Protein AF-C1MSU2-F1 (afdb_monomer)

Radius of gyration: 11.77 Å; Cα contacts (8 Å, |Δi|>4): 78; chains: 1; bounding box: 27×17×38 Å

Organism: Micromonas pusilla (strain CCMP1545) (NCBI:txid564608)

Secondary structure (DSSP, 8-state):
-PPPPHHHHHHHHHHHHHHHHTT-HHHHHHHHHHHHHHHHHHH-TTSHHHHHHHHHHHHHHHHHTT--

Structure (mmCIF, N/CA/C/O backbone):
data_AF-C1MSU2-F1
#
_entry.id   AF-C1MSU2-F1
#
loop_
_atom_site.group_PDB
_atom_site.id
_atom_site.type_symbol
_atom_site.label_atom_id
_atom_site.label_alt_id
_atom_site.label_comp_id
_atom_site.label_asym_id
_atom_site.label_entity_id
_atom_site.label_seq_id
_atom_site.pdbx_PDB_ins_code
_atom_site.Cartn_x
_atom_site.Cartn_y
_atom_site.Cartn_z
_atom_site.occupancy
_atom_site.B_iso_or_equiv
_atom_site.auth_seq_id
_atom_site.auth_comp_id
_atom_site.auth_asym_id
_atom_site.auth_atom_id
_atom_site.pdbx_PDB_model_num
ATOM 1 N N . MET A 1 1 ? 1.663 -7.357 23.829 1.00 46.69 1 MET A N 1
ATOM 2 C CA . MET A 1 1 ? 1.632 -7.244 22.358 1.00 46.69 1 MET A CA 1
ATOM 3 C C . MET A 1 1 ? 0.960 -5.929 22.030 1.00 46.69 1 MET A C 1
ATOM 5 O O . MET A 1 1 ? -0.171 -5.735 22.452 1.00 46.69 1 MET A O 1
ATOM 9 N N . THR A 1 2 ? 1.678 -4.999 21.412 1.00 69.06 2 THR A N 1
ATOM 10 C CA . THR A 1 2 ? 1.136 -3.697 21.006 1.00 69.06 2 THR A CA 1
ATOM 11 C C . THR A 1 2 ? 0.239 -3.919 19.793 1.00 69.06 2 THR A C 1
ATOM 13 O O . THR A 1 2 ? 0.689 -4.487 18.800 1.00 69.06 2 THR A O 1
ATOM 16 N N . THR A 1 3 ? -1.035 -3.548 19.887 1.00 74.94 3 THR A N 1
ATOM 17 C CA . THR A 1 3 ? -1.969 -3.630 18.761 1.00 74.94 3 THR A CA 1
ATOM 18 C C . THR A 1 3 ? -1.487 -2.682 17.656 1.00 74.94 3 THR A C 1
ATOM 20 O O . THR A 1 3 ? -1.215 -1.522 17.973 1.00 74.94 3 THR A O 1
ATOM 23 N N . PRO A 1 4 ? -1.356 -3.134 16.395 1.00 83.69 4 PRO A N 1
ATOM 24 C CA . PRO A 1 4 ? -0.992 -2.255 15.288 1.00 83.69 4 PRO A CA 1
ATOM 25 C C . PRO A 1 4 ? -1.981 -1.092 15.165 1.00 83.69 4 PRO A C 1
ATOM 27 O O . PRO A 1 4 ? -3.193 -1.284 15.284 1.00 83.69 4 PRO A O 1
ATOM 30 N N . THR A 1 5 ? -1.461 0.110 14.946 1.00 93.75 5 THR A N 1
ATOM 31 C CA . THR A 1 5 ? -2.229 1.357 14.875 1.00 93.75 5 THR A CA 1
ATOM 32 C C . THR A 1 5 ? -2.425 1.812 13.428 1.00 93.75 5 THR A C 1
ATOM 34 O O . THR A 1 5 ? -1.726 1.365 12.520 1.00 93.75 5 THR A O 1
ATOM 37 N N . GLU A 1 6 ? -3.332 2.766 13.192 1.00 92.50 6 GLU A N 1
ATOM 38 C CA . GLU A 1 6 ? -3.479 3.359 11.851 1.00 92.50 6 GLU A CA 1
ATOM 39 C C . GLU A 1 6 ? -2.201 4.076 11.380 1.00 92.50 6 GLU A C 1
ATOM 41 O O . GLU A 1 6 ? -1.936 4.160 10.180 1.00 92.50 6 GLU A O 1
ATOM 46 N N . ALA A 1 7 ? -1.367 4.558 12.309 1.00 95.69 7 ALA A N 1
ATOM 47 C CA . ALA A 1 7 ? -0.074 5.142 11.970 1.00 95.69 7 ALA A CA 1
ATOM 48 C C . ALA A 1 7 ? 0.883 4.093 11.376 1.00 95.69 7 ALA A C 1
ATOM 50 O O . ALA A 1 7 ? 1.580 4.384 10.401 1.00 95.69 7 ALA A O 1
ATOM 51 N N . ASP A 1 8 ? 0.863 2.863 11.897 1.00 95.56 8 ASP A N 1
ATOM 52 C CA . ASP A 1 8 ? 1.649 1.747 11.359 1.00 95.56 8 ASP A CA 1
ATOM 53 C C . ASP A 1 8 ? 1.158 1.363 9.958 1.00 95.56 8 ASP A C 1
ATOM 55 O O . ASP A 1 8 ? 1.963 1.169 9.045 1.00 95.56 8 ASP A O 1
ATOM 59 N N . ALA A 1 9 ? -0.165 1.325 9.759 1.00 96.06 9 ALA A N 1
ATOM 60 C CA . ALA A 1 9 ? -0.755 1.063 8.450 1.00 96.06 9 ALA A CA 1
ATOM 61 C C . ALA A 1 9 ? -0.399 2.145 7.426 1.00 96.06 9 ALA A C 1
ATOM 63 O O . ALA A 1 9 ? -0.044 1.834 6.291 1.00 96.06 9 ALA A O 1
ATOM 64 N N . THR A 1 10 ? -0.467 3.415 7.829 1.00 96.75 10 THR A N 1
ATOM 65 C CA . THR A 1 10 ? -0.108 4.555 6.976 1.00 96.75 10 THR A CA 1
ATOM 66 C C . THR A 1 10 ? 1.372 4.519 6.608 1.00 96.75 10 THR A C 1
ATOM 68 O O . THR A 1 10 ? 1.713 4.671 5.439 1.00 96.75 10 THR A O 1
ATOM 71 N N . THR A 1 11 ? 2.245 4.225 7.573 1.00 97.88 11 THR A N 1
ATOM 72 C CA . THR A 1 11 ? 3.688 4.094 7.332 1.00 97.88 11 THR A CA 1
ATOM 73 C C . THR A 1 11 ? 3.980 2.979 6.328 1.00 97.88 11 THR A C 1
ATOM 75 O O . THR A 1 11 ? 4.662 3.212 5.331 1.00 97.88 11 THR A O 1
ATOM 78 N N . ALA A 1 12 ? 3.404 1.790 6.532 1.00 97.50 12 ALA A N 1
ATOM 79 C CA . ALA A 1 12 ? 3.558 0.673 5.604 1.00 97.50 12 ALA A CA 1
ATOM 80 C C . ALA A 1 12 ? 2.993 1.002 4.209 1.00 97.50 12 ALA A C 1
ATOM 82 O O . ALA A 1 12 ? 3.608 0.687 3.193 1.00 97.50 12 ALA A O 1
ATOM 83 N N . PHE A 1 13 ? 1.854 1.695 4.137 1.00 98.06 13 PHE A N 1
ATOM 84 C CA . PHE A 1 13 ? 1.258 2.114 2.869 1.00 98.06 13 PHE A CA 1
ATOM 85 C C . PHE A 1 13 ? 2.167 3.075 2.089 1.00 98.06 13 PHE A C 1
ATOM 87 O O . PHE A 1 13 ? 2.364 2.907 0.881 1.00 98.06 13 PHE A O 1
ATOM 94 N N . ASP A 1 14 ? 2.742 4.062 2.775 1.00 98.19 14 ASP A N 1
ATOM 95 C CA . ASP A 1 14 ? 3.640 5.046 2.176 1.00 98.19 14 ASP A CA 1
ATOM 96 C C . ASP A 1 14 ? 4.956 4.413 1.719 1.00 98.19 14 ASP A C 1
ATOM 98 O O . ASP A 1 14 ? 5.446 4.730 0.632 1.00 98.19 14 ASP A O 1
ATOM 102 N N . GLU A 1 15 ? 5.521 3.502 2.517 1.00 98.25 15 GLU A N 1
ATOM 103 C CA . GLU A 1 15 ? 6.687 2.701 2.133 1.00 98.25 15 GLU A CA 1
ATOM 104 C C . GLU A 1 15 ? 6.393 1.877 0.882 1.00 98.25 15 GLU A C 1
ATOM 106 O O . GLU A 1 15 ? 7.125 1.984 -0.099 1.00 98.25 15 GLU A O 1
ATOM 111 N N . GLY A 1 16 ? 5.274 1.152 0.854 1.00 98.19 16 GLY A N 1
ATOM 112 C CA . GLY A 1 16 ? 4.883 0.368 -0.312 1.00 98.19 16 GLY A CA 1
ATOM 113 C C . GLY A 1 16 ? 4.686 1.221 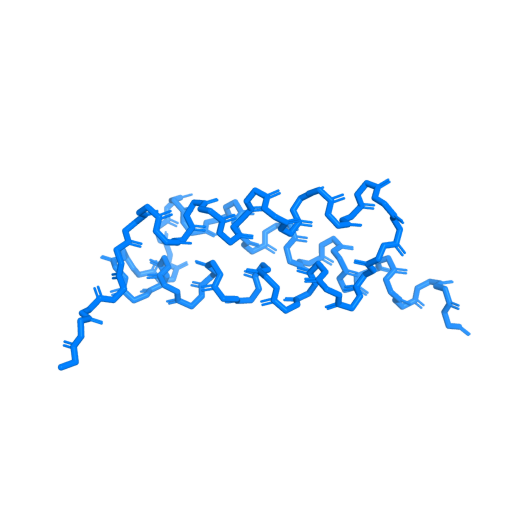-1.569 1.00 98.19 16 GLY A C 1
ATOM 114 O O . GLY A 1 16 ? 5.145 0.864 -2.653 1.00 98.19 16 GLY A O 1
ATOM 115 N N . CYS A 1 17 ? 4.092 2.410 -1.435 1.00 98.06 17 CYS A N 1
ATOM 116 C CA . CYS A 1 17 ? 3.975 3.357 -2.545 1.00 98.06 17 CYS A CA 1
ATOM 117 C C . CY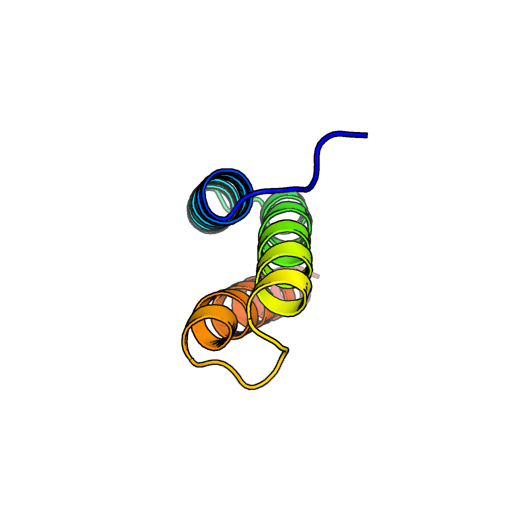S A 1 17 ? 5.332 3.893 -3.027 1.00 98.06 17 CYS A C 1
ATOM 119 O O . CYS A 1 17 ? 5.480 4.174 -4.219 1.00 98.06 17 CYS A O 1
ATOM 121 N N . LYS A 1 18 ? 6.312 4.072 -2.132 1.00 98.38 18 LYS A N 1
ATOM 122 C CA . LYS A 1 18 ? 7.686 4.446 -2.505 1.00 98.38 18 LYS A CA 1
ATOM 123 C C . LYS A 1 18 ? 8.386 3.298 -3.229 1.00 98.38 18 LYS A C 1
ATOM 125 O O . LYS A 1 18 ? 9.018 3.560 -4.246 1.00 98.38 18 LYS A O 1
ATOM 130 N N . SER A 1 19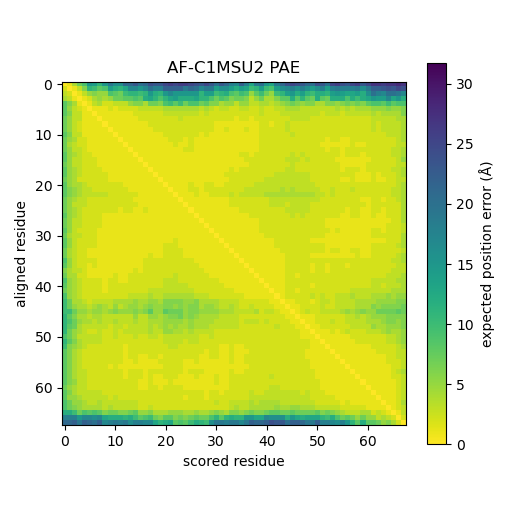 ? 8.210 2.059 -2.778 1.00 97.88 19 SER A N 1
ATOM 131 C CA . SER A 1 19 ? 8.796 0.875 -3.417 1.00 97.88 19 SER A CA 1
ATOM 132 C C . SER A 1 19 ? 8.275 0.660 -4.840 1.00 97.88 19 SER A C 1
ATOM 134 O O . SER A 1 19 ? 9.081 0.440 -5.739 1.00 97.88 19 SER A O 1
ATOM 136 N N . ILE A 1 20 ? 6.974 0.884 -5.098 1.00 96.94 20 ILE A N 1
ATOM 137 C CA . ILE A 1 20 ? 6.432 0.895 -6.476 1.00 96.94 20 ILE A CA 1
ATOM 138 C C . ILE A 1 20 ? 7.198 1.895 -7.355 1.00 96.94 20 ILE A C 1
ATOM 140 O O . ILE A 1 20 ? 7.572 1.575 -8.479 1.00 96.94 20 ILE A O 1
ATOM 144 N N . LYS A 1 21 ? 7.454 3.113 -6.856 1.00 96.81 21 LYS A N 1
ATOM 145 C CA . LYS A 1 21 ? 8.194 4.143 -7.612 1.00 96.81 21 LYS A CA 1
ATOM 146 C C . LYS A 1 21 ? 9.665 3.781 -7.830 1.00 96.81 21 LYS A C 1
ATOM 148 O O . LYS A 1 21 ? 10.261 4.276 -8.779 1.00 96.81 21 LYS A O 1
ATOM 153 N N . ALA A 1 22 ? 10.238 2.961 -6.953 1.00 97.12 22 ALA A N 1
ATOM 154 C CA . ALA A 1 22 ? 11.607 2.465 -7.050 1.00 97.12 22 ALA A CA 1
ATOM 155 C C . ALA A 1 22 ? 11.732 1.186 -7.903 1.00 97.12 22 ALA A C 1
ATOM 157 O O . ALA A 1 22 ? 12.826 0.643 -8.009 1.00 97.12 22 ALA A O 1
ATOM 158 N N . ASN A 1 23 ? 10.633 0.717 -8.506 1.00 95.62 23 ASN A N 1
ATOM 159 C CA . ASN A 1 23 ? 10.533 -0.563 -9.210 1.00 95.62 23 ASN A CA 1
ATOM 160 C C . ASN A 1 23 ? 10.835 -1.803 -8.343 1.00 95.62 23 ASN A C 1
ATOM 162 O O . ASN A 1 23 ? 11.165 -2.863 -8.864 1.00 95.62 23 ASN A O 1
ATOM 166 N N . ASP A 1 24 ? 10.709 -1.685 -7.020 1.00 97.62 24 ASP A N 1
ATOM 167 C CA . ASP A 1 24 ? 10.858 -2.798 -6.081 1.00 97.62 24 ASP A CA 1
ATOM 168 C C . ASP A 1 24 ? 9.472 -3.360 -5.747 1.00 97.62 24 ASP A C 1
ATOM 170 O O . ASP A 1 24 ? 8.815 -2.960 -4.777 1.00 97.62 24 ASP A O 1
ATOM 174 N N . MET A 1 25 ? 8.983 -4.248 -6.617 1.00 97.00 25 MET A N 1
ATOM 175 C CA . MET A 1 25 ? 7.638 -4.807 -6.477 1.00 97.00 25 MET A CA 1
ATOM 176 C C . MET A 1 25 ? 7.539 -5.807 -5.325 1.00 97.00 25 MET A C 1
ATOM 178 O O . MET A 1 25 ? 6.474 -5.924 -4.725 1.00 97.00 25 MET A O 1
ATOM 182 N N . GLU A 1 26 ? 8.626 -6.489 -4.964 1.00 96.88 26 GLU A N 1
ATOM 183 C CA . GLU A 1 26 ? 8.622 -7.436 -3.846 1.00 96.88 26 GLU A CA 1
ATOM 184 C C . GLU A 1 26 ? 8.404 -6.717 -2.517 1.00 96.88 26 GLU A C 1
ATOM 186 O O . GLU A 1 26 ? 7.476 -7.053 -1.774 1.00 96.88 26 GLU A O 1
ATOM 191 N N . LEU A 1 27 ? 9.178 -5.656 -2.266 1.00 97.62 27 LEU A N 1
ATOM 192 C CA . LEU A 1 27 ? 9.001 -4.838 -1.074 1.00 97.62 27 LEU A CA 1
ATOM 193 C C . LEU A 1 27 ? 7.664 -4.089 -1.104 1.00 97.62 27 LEU A C 1
ATOM 195 O O . LEU A 1 27 ? 7.005 -3.958 -0.072 1.00 97.62 27 LEU A O 1
ATOM 199 N N . ALA A 1 28 ? 7.220 -3.620 -2.275 1.00 98.19 28 ALA A N 1
ATOM 200 C CA . ALA A 1 28 ? 5.912 -2.982 -2.405 1.00 98.19 28 ALA A CA 1
ATOM 201 C C . ALA A 1 28 ? 4.768 -3.914 -1.983 1.00 98.19 28 ALA A C 1
ATOM 203 O O . ALA A 1 28 ? 3.901 -3.504 -1.210 1.00 98.19 28 ALA A O 1
ATOM 204 N N . ILE A 1 29 ? 4.774 -5.160 -2.467 1.00 98.19 29 ILE A N 1
ATOM 205 C CA . ILE A 1 29 ? 3.776 -6.186 -2.140 1.00 98.19 29 ILE A CA 1
ATOM 206 C C . ILE A 1 29 ? 3.772 -6.449 -0.633 1.00 98.19 29 ILE A C 1
ATOM 208 O O . ILE A 1 29 ? 2.704 -6.410 -0.026 1.00 98.19 29 ILE A O 1
ATOM 212 N N . GLU A 1 30 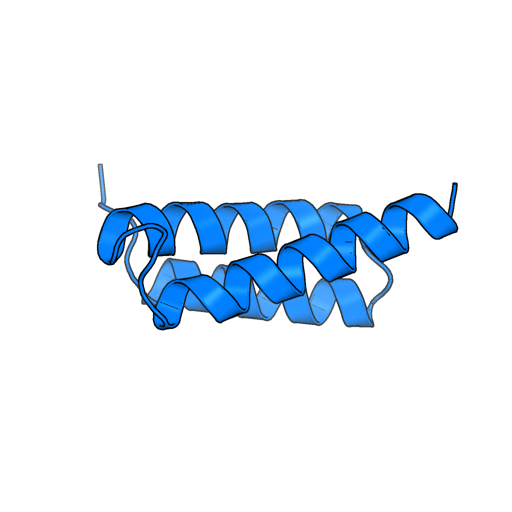? 4.938 -6.652 -0.013 1.00 98.31 30 GLU A N 1
ATOM 213 C CA . GLU A 1 30 ? 5.042 -6.897 1.432 1.00 98.31 30 GLU A CA 1
ATOM 214 C C . GLU A 1 30 ? 4.425 -5.749 2.248 1.00 98.31 30 GLU A C 1
ATOM 216 O O . GLU A 1 30 ? 3.562 -5.956 3.109 1.00 98.31 30 GLU 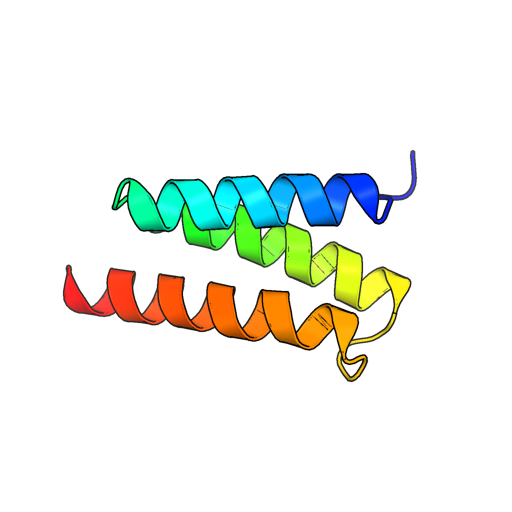A O 1
ATOM 221 N N . LYS A 1 31 ? 4.830 -4.512 1.951 1.00 98.19 31 L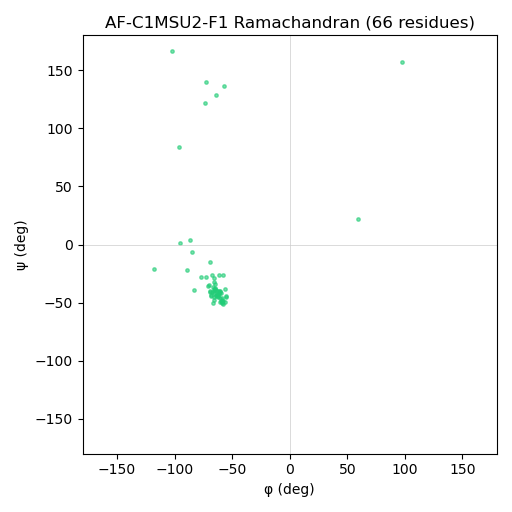YS A N 1
ATOM 222 C CA . LYS A 1 31 ? 4.413 -3.331 2.713 1.00 98.19 31 LYS A CA 1
ATOM 223 C C . LYS A 1 31 ? 2.935 -3.008 2.525 1.00 98.19 31 LYS A C 1
ATOM 225 O O . LYS A 1 31 ? 2.241 -2.692 3.494 1.00 98.19 31 LYS A O 1
ATOM 230 N N . LEU A 1 32 ? 2.423 -3.139 1.303 1.00 98.19 32 LEU A N 1
ATOM 231 C CA . LEU A 1 32 ? 1.008 -2.909 1.011 1.00 98.19 32 LEU A CA 1
ATOM 232 C C . LEU A 1 32 ? 0.117 -4.013 1.586 1.00 98.19 32 LEU A C 1
ATOM 234 O O . LEU A 1 32 ? -0.956 -3.692 2.095 1.00 98.19 32 LEU A O 1
ATOM 238 N N . ALA A 1 33 ? 0.570 -5.272 1.592 1.00 97.75 33 ALA A N 1
ATOM 239 C CA . ALA A 1 33 ? -0.123 -6.357 2.284 1.00 97.75 33 ALA A CA 1
ATOM 240 C C . ALA A 1 33 ? -0.215 -6.080 3.790 1.00 97.75 33 ALA A C 1
ATOM 242 O O . ALA A 1 33 ? -1.285 -6.224 4.379 1.00 97.75 33 ALA A O 1
ATOM 243 N N . ARG A 1 34 ? 0.869 -5.592 4.408 1.00 97.31 34 ARG A N 1
ATOM 244 C CA . ARG A 1 34 ? 0.862 -5.227 5.829 1.00 97.31 34 ARG A CA 1
ATOM 245 C C . ARG A 1 34 ? -0.087 -4.066 6.133 1.00 97.31 34 ARG A C 1
ATOM 247 O O . ARG A 1 34 ? -0.839 -4.127 7.103 1.00 97.31 34 ARG A O 1
ATOM 254 N N . ALA A 1 35 ? -0.083 -3.020 5.307 1.00 97.44 35 ALA A N 1
ATOM 255 C CA . ALA A 1 35 ? -1.021 -1.907 5.448 1.00 97.44 35 ALA A CA 1
ATOM 256 C C . ALA A 1 35 ? -2.480 -2.373 5.322 1.00 97.44 35 ALA A C 1
ATOM 258 O O . ALA A 1 35 ? -3.349 -1.929 6.075 1.00 97.44 35 ALA A O 1
ATOM 259 N N . LEU A 1 36 ? -2.736 -3.283 4.380 1.00 96.69 36 LEU A N 1
ATOM 260 C CA . LEU A 1 36 ? -4.049 -3.858 4.135 1.00 96.69 36 LEU A CA 1
ATOM 261 C C . LEU A 1 36 ? -4.539 -4.704 5.314 1.00 96.69 36 LEU A C 1
ATOM 263 O O . LEU A 1 36 ? -5.683 -4.546 5.734 1.00 96.69 36 LEU A O 1
ATOM 267 N N . GLU A 1 37 ? -3.681 -5.560 5.866 1.00 96.38 37 GLU A N 1
ATOM 268 C CA . GLU A 1 37 ? -3.981 -6.390 7.035 1.00 96.38 37 GLU A CA 1
ATOM 269 C C . GLU A 1 37 ? -4.392 -5.522 8.232 1.00 96.38 37 GLU A C 1
ATOM 271 O O . GLU A 1 37 ? -5.439 -5.749 8.840 1.00 96.38 37 GLU A O 1
ATOM 276 N N . ILE A 1 38 ? -3.614 -4.473 8.530 1.00 95.88 38 ILE A N 1
ATOM 277 C CA . ILE A 1 38 ? -3.900 -3.580 9.659 1.00 95.88 38 ILE A CA 1
ATOM 278 C C . ILE A 1 38 ? -5.210 -2.816 9.429 1.00 95.88 38 ILE A C 1
ATOM 280 O O . ILE A 1 38 ? -6.063 -2.792 10.314 1.00 95.88 38 ILE A O 1
ATOM 284 N N . ARG A 1 39 ? -5.417 -2.222 8.245 1.00 95.38 39 ARG A N 1
ATOM 285 C CA . ARG A 1 39 ? -6.654 -1.472 7.948 1.00 95.38 39 ARG A CA 1
ATOM 286 C C . ARG A 1 39 ? -7.891 -2.362 7.946 1.00 95.38 39 ARG A C 1
ATOM 288 O O . ARG A 1 39 ? -8.929 -1.949 8.457 1.00 95.38 39 ARG A O 1
ATOM 295 N N . SER A 1 40 ? -7.769 -3.592 7.452 1.00 95.31 40 SER A N 1
ATOM 296 C CA . SER A 1 40 ? -8.854 -4.576 7.497 1.00 95.31 40 SER A CA 1
ATOM 297 C C . SER A 1 40 ? -9.187 -4.969 8.936 1.00 95.31 40 SER A C 1
ATOM 299 O O . SER A 1 40 ? -10.361 -5.073 9.274 1.00 95.31 40 SER A O 1
ATOM 301 N N . ALA A 1 41 ? -8.182 -5.103 9.807 1.00 94.88 41 ALA A N 1
ATOM 302 C CA . ALA A 1 41 ? -8.393 -5.380 11.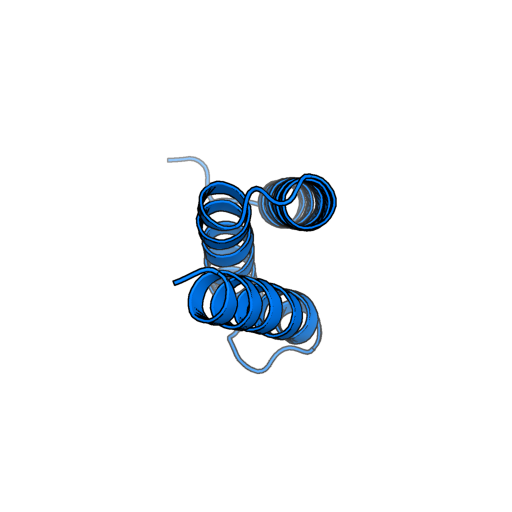227 1.00 94.88 41 ALA A CA 1
ATOM 303 C C . ALA A 1 41 ? -8.999 -4.191 12.001 1.00 94.88 41 ALA A C 1
ATOM 305 O O . ALA A 1 41 ? -9.780 -4.404 12.926 1.00 94.88 41 ALA A O 1
ATOM 306 N N . LEU A 1 42 ? -8.653 -2.947 11.643 1.00 94.06 42 LEU A N 1
ATOM 307 C CA . LEU A 1 42 ? -9.130 -1.739 12.334 1.00 94.06 42 LEU A CA 1
ATOM 308 C C . LEU A 1 42 ? -10.517 -1.275 11.877 1.00 94.06 42 LEU A C 1
ATOM 310 O O . LEU A 1 42 ? -11.306 -0.809 12.698 1.00 94.06 42 LEU A O 1
ATOM 314 N N . TYR A 1 43 ? -10.801 -1.354 10.577 1.00 93.56 43 TYR A N 1
ATOM 315 C CA . TYR A 1 43 ? -12.004 -0.768 9.976 1.00 93.56 43 TYR A CA 1
ATOM 316 C C . TYR A 1 43 ? -12.932 -1.793 9.326 1.00 93.56 43 TYR A C 1
ATOM 318 O O . TYR A 1 43 ? -14.118 -1.521 9.149 1.00 93.56 43 TYR A O 1
ATOM 326 N N . GLY A 1 44 ? -12.408 -2.967 8.978 1.00 92.94 44 GLY A N 1
ATOM 327 C CA . GLY A 1 44 ? -13.092 -3.961 8.162 1.00 92.94 44 GLY A CA 1
ATOM 328 C C . GLY A 1 44 ? -12.689 -3.898 6.689 1.00 92.94 44 GLY A C 1
ATOM 329 O O . GLY A 1 44 ? -12.235 -2.878 6.162 1.00 92.94 44 GLY A O 1
ATOM 330 N N . GLU A 1 45 ? -12.874 -5.022 6.001 1.00 91.88 45 GLU A N 1
ATOM 331 C CA . GLU A 1 45 ? -12.469 -5.202 4.601 1.00 91.88 45 GLU A CA 1
ATOM 332 C C . GLU A 1 45 ? -13.252 -4.308 3.627 1.00 91.88 45 GLU A C 1
ATOM 334 O O . GLU A 1 45 ? -12.729 -3.923 2.586 1.00 91.88 45 GLU A O 1
ATOM 339 N N . GLN A 1 46 ? -14.495 -3.957 3.970 1.00 93.12 46 GLN A N 1
ATOM 340 C CA . GLN A 1 46 ? -15.386 -3.153 3.127 1.00 93.12 46 GLN A CA 1
ATOM 341 C C . GLN A 1 46 ? -15.360 -1.651 3.462 1.00 93.12 46 GLN A C 1
ATOM 343 O O . GLN A 1 46 ? -16.087 -0.876 2.839 1.00 93.12 46 GLN A O 1
ATOM 348 N N . ASP A 1 47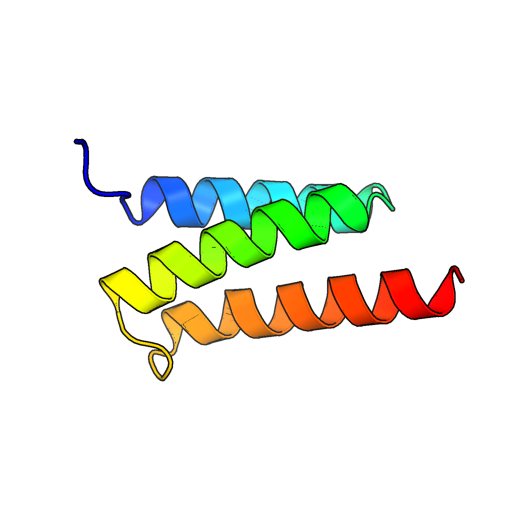 ? -14.544 -1.212 4.429 1.00 93.75 47 ASP A N 1
ATOM 349 C CA . ASP A 1 47 ? -14.409 0.215 4.741 1.00 93.75 47 ASP A CA 1
ATOM 350 C C . ASP A 1 47 ? -13.625 0.935 3.635 1.00 93.75 47 ASP A C 1
ATOM 352 O O . ASP A 1 47 ? -12.615 0.452 3.113 1.00 93.75 47 ASP A O 1
ATOM 356 N N . ILE A 1 48 ? -14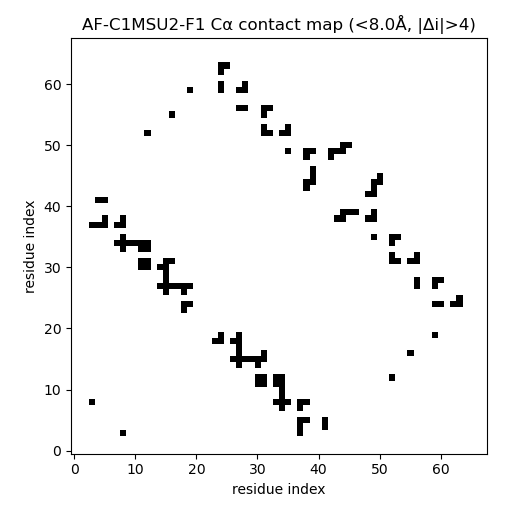.069 2.146 3.300 1.00 92.00 48 ILE A N 1
ATOM 357 C CA . ILE A 1 48 ? -13.443 2.988 2.278 1.00 92.00 48 ILE A CA 1
ATOM 358 C C . ILE A 1 48 ? -11.964 3.295 2.574 1.00 92.00 48 ILE A C 1
ATOM 360 O O . ILE A 1 48 ? -11.180 3.492 1.646 1.00 92.00 48 ILE A O 1
ATOM 364 N N . LYS A 1 49 ? -11.543 3.287 3.847 1.00 89.50 49 LYS A N 1
ATOM 365 C CA . LYS A 1 49 ? -10.137 3.478 4.242 1.00 89.50 49 LYS A CA 1
ATOM 366 C C . LYS A 1 49 ? -9.250 2.323 3.772 1.00 89.50 49 LYS A C 1
ATOM 368 O O . LYS A 1 49 ? -8.098 2.547 3.392 1.00 89.50 49 LYS A O 1
ATOM 373 N N . THR A 1 50 ? -9.799 1.112 3.719 1.00 94.00 50 THR A N 1
ATOM 374 C CA . THR A 1 50 ? -9.112 -0.110 3.279 1.00 94.00 50 THR A CA 1
ATOM 375 C C . THR A 1 50 ? -8.979 -0.171 1.750 1.00 94.00 50 THR A C 1
ATOM 377 O O . THR A 1 50 ? -7.997 -0.705 1.230 1.00 94.00 50 THR A O 1
ATOM 380 N N . ALA A 1 51 ? -9.898 0.463 1.010 1.00 94.69 51 ALA A N 1
ATOM 381 C CA . ALA A 1 51 ? -9.932 0.445 -0.458 1.00 94.69 51 ALA A CA 1
ATOM 382 C C . ALA A 1 51 ? -8.623 0.929 -1.112 1.00 94.69 51 ALA A C 1
ATOM 384 O O . ALA A 1 51 ? -8.166 0.363 -2.107 1.00 94.69 51 ALA A O 1
ATOM 385 N N . SER A 1 52 ? -7.988 1.953 -0.534 1.00 94.69 52 SER A N 1
ATOM 386 C CA . SER A 1 52 ? -6.715 2.485 -1.039 1.00 94.69 52 SER A CA 1
ATOM 387 C C . SER A 1 52 ? -5.583 1.450 -1.004 1.00 94.69 52 SER A C 1
ATOM 389 O O . SER A 1 52 ? -4.808 1.353 -1.960 1.00 94.69 52 SER A O 1
ATOM 391 N N . ALA A 1 53 ? -5.513 0.653 0.069 1.00 94.81 53 ALA A N 1
ATOM 392 C CA . ALA A 1 53 ? -4.512 -0.392 0.247 1.00 94.81 53 ALA A CA 1
ATOM 393 C C . ALA A 1 53 ? -4.727 -1.533 -0.755 1.00 94.81 53 ALA A C 1
ATOM 395 O O . ALA A 1 53 ? -3.774 -1.922 -1.425 1.00 94.81 53 ALA A O 1
ATOM 396 N N . TYR A 1 54 ? -5.975 -1.976 -0.950 1.00 96.69 54 TYR A N 1
ATOM 397 C CA . TYR A 1 54 ? -6.320 -2.967 -1.976 1.00 96.69 54 TYR A CA 1
ATOM 398 C C . TYR A 1 54 ? -5.894 -2.532 -3.378 1.00 96.69 54 TYR A C 1
ATOM 400 O O . TYR A 1 54 ? -5.235 -3.291 -4.087 1.00 96.69 54 TYR A O 1
ATOM 408 N N . TYR A 1 55 ? -6.239 -1.302 -3.769 1.00 97.56 55 TYR A N 1
ATOM 409 C CA . TYR A 1 55 ? -5.910 -0.785 -5.096 1.00 97.56 55 TYR A CA 1
ATOM 410 C C . TYR A 1 55 ? -4.400 -0.800 -5.348 1.00 97.56 55 TYR A C 1
ATOM 412 O O . TYR A 1 55 ? -3.935 -1.340 -6.351 1.00 97.56 55 TYR A O 1
ATOM 420 N N . LYS A 1 56 ? -3.615 -0.247 -4.416 1.00 97.50 56 LYS A N 1
ATOM 421 C CA . LYS A 1 56 ? -2.156 -0.198 -4.557 1.00 97.50 56 LYS A CA 1
ATOM 422 C C . LYS A 1 56 ? -1.525 -1.584 -4.527 1.00 97.50 56 LYS A C 1
ATOM 424 O O . LYS A 1 56 ? -0.608 -1.830 -5.307 1.00 97.50 56 LYS A O 1
ATOM 429 N N . TYR A 1 57 ? -2.016 -2.471 -3.665 1.00 97.94 57 TYR A N 1
ATOM 430 C CA . TYR A 1 57 ? -1.540 -3.847 -3.586 1.00 97.94 57 TYR A CA 1
ATOM 431 C C . TYR A 1 57 ? -1.761 -4.594 -4.909 1.00 97.94 57 TYR A C 1
ATOM 433 O O . TYR A 1 57 ? -0.830 -5.193 -5.442 1.00 97.94 57 TYR A O 1
ATOM 441 N N . GLY A 1 58 ? -2.953 -4.460 -5.501 1.00 97.38 58 GLY A N 1
ATOM 442 C CA . GLY A 1 58 ? -3.256 -5.006 -6.823 1.00 97.38 58 GLY A CA 1
ATOM 443 C C . GLY A 1 58 ? -2.350 -4.448 -7.923 1.00 97.38 58 GLY A C 1
ATOM 444 O O . GLY A 1 58 ? -1.855 -5.214 -8.746 1.00 97.38 58 GLY A O 1
ATOM 445 N N . CYS A 1 59 ? -2.062 -3.140 -7.911 1.00 97.31 59 CYS A N 1
ATOM 446 C CA . CYS A 1 59 ? -1.095 -2.555 -8.845 1.00 97.31 59 CYS A CA 1
ATOM 447 C C . CYS A 1 59 ? 0.293 -3.197 -8.712 1.00 97.31 59 CYS A C 1
ATOM 449 O O . CYS A 1 59 ? 0.892 -3.538 -9.725 1.00 97.31 59 CYS A O 1
ATOM 451 N N . ALA A 1 60 ? 0.798 -3.374 -7.487 1.00 97.12 60 ALA A N 1
ATOM 452 C CA . ALA A 1 60 ? 2.119 -3.964 -7.262 1.00 97.12 60 ALA A CA 1
ATOM 453 C C . ALA A 1 60 ? 2.201 -5.414 -7.777 1.00 97.12 60 ALA A C 1
ATOM 455 O O . ALA A 1 60 ? 3.167 -5.770 -8.447 1.00 97.12 60 ALA A O 1
ATOM 456 N N . LEU A 1 61 ? 1.161 -6.223 -7.539 1.00 97.50 61 LEU A N 1
ATOM 457 C CA . LEU A 1 61 ? 1.059 -7.586 -8.078 1.00 97.50 61 LEU A CA 1
ATOM 458 C C . LEU A 1 61 ? 1.027 -7.603 -9.612 1.00 97.50 61 LEU A C 1
ATOM 460 O O . LEU A 1 61 ? 1.726 -8.398 -10.234 1.00 97.50 61 LEU A O 1
ATOM 464 N N . PHE A 1 62 ? 0.242 -6.711 -10.221 1.00 96.94 62 PHE A N 1
ATOM 465 C CA . PHE A 1 62 ? 0.143 -6.598 -11.676 1.00 96.94 62 PHE A CA 1
ATOM 466 C C . PHE A 1 62 ? 1.464 -6.168 -12.327 1.00 96.94 62 PHE A C 1
ATOM 468 O O . PHE A 1 62 ? 1.815 -6.670 -13.391 1.00 96.94 62 PHE A O 1
ATOM 475 N N . TYR A 1 63 ? 2.207 -5.250 -11.704 1.00 95.19 63 TYR A N 1
ATOM 476 C CA . TYR A 1 63 ? 3.527 -4.856 -12.195 1.00 95.19 63 TYR A CA 1
ATOM 477 C C . TYR A 1 63 ? 4.546 -5.984 -12.042 1.00 95.19 63 TYR A C 1
ATOM 479 O O . TYR A 1 63 ? 5.243 -6.274 -13.007 1.00 95.19 63 TYR A O 1
ATOM 487 N N . LYS A 1 64 ? 4.570 -6.684 -10.896 1.00 94.81 64 LYS A N 1
ATOM 488 C CA . LYS A 1 64 ? 5.451 -7.848 -10.707 1.00 94.81 64 LYS A CA 1
ATOM 489 C C . LYS A 1 64 ? 5.231 -8.908 -11.789 1.00 94.81 64 LYS A C 1
ATOM 491 O O . LYS A 1 64 ? 6.194 -9.401 -12.351 1.00 94.81 64 LYS A O 1
ATOM 496 N N . ALA A 1 65 ? 3.974 -9.211 -12.107 1.00 95.25 65 ALA A N 1
ATOM 497 C CA . ALA A 1 65 ? 3.628 -10.224 -13.103 1.00 95.25 65 ALA A CA 1
ATOM 498 C C . ALA A 1 65 ? 3.965 -9.837 -14.558 1.00 95.25 65 ALA A C 1
ATOM 500 O O . ALA A 1 65 ? 3.918 -10.701 -15.424 1.00 95.25 65 ALA A O 1
ATOM 501 N N . GLN A 1 66 ? 4.240 -8.560 -14.855 1.00 90.69 66 GLN A N 1
ATOM 502 C CA . GLN A 1 66 ? 4.680 -8.121 -16.189 1.00 90.69 66 GLN A CA 1
ATOM 503 C C . GLN A 1 66 ? 6.202 -8.152 -16.362 1.00 90.69 66 GLN A C 1
ATOM 505 O O . GLN A 1 66 ? 6.667 -8.178 -17.499 1.00 90.69 66 GLN A O 1
ATOM 510 N N . ASP A 1 67 ? 6.952 -8.107 -15.258 1.00 79.06 67 ASP A N 1
ATOM 511 C CA . ASP A 1 67 ? 8.417 -8.199 -15.257 1.00 79.06 67 ASP A CA 1
ATOM 512 C C . ASP A 1 67 ? 8.916 -9.666 -15.265 1.00 79.06 67 ASP A C 1
ATOM 514 O O . ASP A 1 67 ? 10.120 -9.894 -15.396 1.00 79.06 67 ASP A O 1
ATOM 518 N N . GLU A 1 68 ? 8.011 -10.650 -15.141 1.00 67.62 68 GLU A N 1
ATOM 519 C CA . GLU A 1 68 ? 8.265 -12.100 -15.295 1.00 67.62 68 GLU A CA 1
ATOM 520 C C . GLU A 1 68 ? 8.052 -12.583 -16.742 1.00 67.62 68 GLU A C 1
ATOM 522 O O . GLU A 1 68 ? 8.894 -13.383 -17.217 1.00 67.62 68 GLU A O 1
#

InterPro domains:
  IPR051730 Nuclear autoantigenic sperm protein-like [PTHR15081] (5-68)

Mean predicted aligned error: 3.29 Å

Foldseek 3Di:
DDQDDLVQLVVLQVQLVVCVVVVNLVSNLVSLVVSLVSCCVVPNCPDPVSVSSVVSNVVSVVSVVVVD

Sequence (68 aa):
MTTPTEADATTAFDEGCKSIKANDMELAIEKLARALEIRSALYGEQDIKTASAYYKYGCALFYKAQDE

Nearest PDB structures (foldseek):
  7v1m-assembly1_H  TM=9.073E-01  e=7.583E-02  Homo sapiens
  3edt-assembly2_D  TM=9.568E-01  e=2.092E-01  Homo sapiens
  7aie-assembly1_A  TM=9.297E-01  e=2.774E-01  Homo sapiens
  3edt-assembly1_B  TM=9.671E-01  e=4.608E-01  Homo sapiens
  1yxr-assembly1_A  TM=5.314E-01  e=2.622E-01  Homo sapiens

Solvent-accessible surface area (backbone atoms only — not comparable to full-atom values): 3583 Å² total; per-residue (Å²): 134,85,77,87,48,72,66,57,21,50,51,27,36,53,51,12,56,49,24,52,77,68,71,35,34,69,61,11,34,55,24,14,50,51,16,30,54,47,34,29,74,76,64,30,77,85,31,75,81,25,48,60,32,54,55,54,29,53,51,28,53,56,53,46,66,70,79,108

pLDDT: mean 93.8, std 8.38, range [46.69, 98.38]